Protein AF-A0A165MNG4-F1 (afdb_monomer_lite)

Radius of gyration: 15.71 Å; chains: 1; bounding box: 41×22×40 Å

Organism: NCBI:txid1314783

Foldseek 3Di:
DVLLCVLVVVVVVCVVVVHDCPPPPADQDPDADPQRSHPPPKDWDWDADPVRDIDIDMPDPRPDPPPPPDPPDDPPDPDDDPD

Structure (mmCIF, N/CA/C/O backbone):
data_AF-A0A165MNG4-F1
#
_entry.id   AF-A0A165MNG4-F1
#
loop_
_atom_site.group_PDB
_atom_site.id
_atom_site.type_symbol
_atom_site.label_atom_id
_atom_site.label_alt_id
_atom_site.label_comp_id
_atom_site.label_asym_id
_atom_site.label_entity_id
_atom_site.label_seq_id
_atom_site.pdbx_PDB_ins_code
_atom_site.Cartn_x
_atom_site.Cartn_y
_atom_site.Cartn_z
_atom_site.occupancy
_atom_site.B_iso_or_equiv
_atom_site.auth_seq_id
_atom_site.auth_comp_id
_atom_site.auth_asym_id
_atom_site.auth_atom_id
_atom_site.pdbx_PDB_model_num
ATOM 1 N N . LEU A 1 1 ? 9.217 7.413 4.877 1.00 62.00 1 LEU A N 1
ATOM 2 C CA . LEU A 1 1 ? 8.697 8.143 3.694 1.00 62.00 1 LEU A CA 1
ATOM 3 C C . LEU A 1 1 ? 9.688 8.169 2.525 1.00 62.00 1 LEU A C 1
ATOM 5 O O . LEU A 1 1 ? 9.297 7.781 1.437 1.00 62.00 1 LEU A O 1
ATOM 9 N N . SER A 1 2 ? 10.952 8.572 2.730 1.00 68.19 2 SER A N 1
ATOM 10 C CA . SER A 1 2 ? 11.986 8.620 1.672 1.00 68.19 2 SER A CA 1
ATOM 11 C C . SER A 1 2 ? 12.164 7.296 0.921 1.00 68.19 2 SER A C 1
ATOM 13 O O . SER A 1 2 ? 12.089 7.292 -0.296 1.00 68.19 2 SER A O 1
ATOM 15 N N . LYS A 1 3 ? 12.274 6.171 1.638 1.00 65.12 3 LYS A N 1
ATOM 16 C CA . LYS A 1 3 ? 12.401 4.825 1.044 1.00 65.12 3 LYS A CA 1
ATOM 17 C C . LYS A 1 3 ? 11.200 4.389 0.192 1.00 65.12 3 LYS A C 1
ATOM 19 O O . LYS A 1 3 ? 11.373 3.670 -0.781 1.00 65.12 3 LYS A O 1
ATOM 24 N N . MET A 1 4 ? 9.985 4.805 0.564 1.00 68.50 4 MET A N 1
ATOM 25 C CA . MET A 1 4 ? 8.787 4.518 -0.236 1.00 68.50 4 MET A CA 1
ATOM 26 C C . MET A 1 4 ? 8.780 5.385 -1.495 1.00 68.50 4 MET A C 1
ATOM 28 O O . MET A 1 4 ? 8.581 4.861 -2.582 1.00 68.50 4 MET A O 1
ATOM 32 N N . ARG A 1 5 ? 9.087 6.684 -1.358 1.00 75.62 5 ARG A N 1
ATOM 33 C CA . ARG A 1 5 ? 9.231 7.590 -2.506 1.00 75.62 5 ARG A CA 1
ATOM 34 C C . ARG A 1 5 ? 10.277 7.075 -3.486 1.00 75.62 5 ARG A C 1
ATOM 36 O O . ARG A 1 5 ? 9.991 7.012 -4.663 1.00 75.62 5 ARG A O 1
ATOM 43 N N . GLU A 1 6 ? 11.439 6.657 -2.996 1.00 77.19 6 GLU A N 1
ATOM 44 C CA . GLU A 1 6 ? 12.499 6.068 -3.816 1.00 77.19 6 GLU A CA 1
ATOM 45 C C . GLU A 1 6 ? 12.016 4.826 -4.577 1.00 77.19 6 GLU A C 1
ATOM 47 O O . GLU A 1 6 ? 12.202 4.749 -5.786 1.00 77.19 6 GLU A O 1
ATOM 52 N N . HIS A 1 7 ? 11.344 3.895 -3.894 1.00 71.56 7 HIS A N 1
ATOM 53 C CA . HIS A 1 7 ? 10.794 2.691 -4.519 1.00 71.56 7 HIS A CA 1
ATOM 54 C C . HIS A 1 7 ? 9.749 3.017 -5.600 1.00 71.56 7 HIS A C 1
ATOM 56 O O . HIS A 1 7 ? 9.867 2.544 -6.723 1.00 71.56 7 HIS A O 1
ATOM 62 N N . VAL A 1 8 ? 8.767 3.872 -5.297 1.00 77.00 8 VAL A N 1
ATOM 63 C CA . VAL A 1 8 ? 7.707 4.251 -6.250 1.00 77.00 8 VAL A CA 1
ATOM 64 C C . VAL A 1 8 ? 8.258 5.089 -7.409 1.00 77.00 8 VAL A C 1
ATOM 66 O O . VAL A 1 8 ? 7.854 4.900 -8.552 1.00 77.00 8 VAL A O 1
ATOM 69 N N . SER A 1 9 ? 9.205 5.993 -7.150 1.00 80.31 9 SER A N 1
ATOM 70 C CA . SER A 1 9 ? 9.848 6.805 -8.188 1.00 80.31 9 SER A CA 1
ATOM 71 C C . SER A 1 9 ? 10.587 5.957 -9.214 1.00 80.31 9 SER A C 1
ATOM 73 O O . SER A 1 9 ? 10.580 6.317 -10.385 1.00 80.31 9 SER A O 1
ATOM 75 N N . GLN A 1 10 ? 11.205 4.846 -8.804 1.00 78.75 10 GLN A N 1
ATOM 76 C CA . GLN A 1 10 ? 11.850 3.940 -9.752 1.00 78.75 10 GLN A CA 1
ATOM 77 C C . GLN A 1 10 ? 10.822 3.365 -10.735 1.00 78.75 10 GLN A C 1
ATOM 79 O O . GLN A 1 10 ? 11.075 3.409 -11.933 1.00 78.75 10 GLN A O 1
ATOM 84 N N . HIS A 1 11 ? 9.651 2.929 -10.254 1.00 76.75 11 HIS A N 1
ATOM 85 C CA . HIS A 1 11 ? 8.586 2.370 -11.109 1.00 76.75 11 HIS A CA 1
ATOM 86 C C . HIS A 1 11 ? 8.084 3.399 -12.118 1.00 76.75 11 HIS A C 1
ATOM 88 O O . HIS A 1 11 ? 8.027 3.140 -13.315 1.00 76.75 11 HIS A O 1
ATOM 94 N N . ILE A 1 12 ? 7.816 4.619 -11.645 1.00 81.50 12 ILE A N 1
ATOM 95 C CA . ILE A 1 12 ? 7.379 5.727 -12.505 1.00 81.50 12 ILE A CA 1
ATOM 96 C C . ILE A 1 12 ? 8.422 6.029 -13.586 1.00 81.50 12 ILE A C 1
ATOM 98 O O . ILE A 1 12 ? 8.067 6.204 -14.748 1.00 81.50 12 ILE A O 1
ATOM 102 N N . LEU A 1 13 ? 9.704 6.105 -13.216 1.00 83.75 13 LEU A N 1
ATOM 103 C CA . LEU A 1 13 ? 10.772 6.398 -14.170 1.00 83.75 13 LEU A CA 1
ATOM 104 C C . LEU A 1 13 ? 10.907 5.288 -15.218 1.00 83.75 13 LEU A C 1
ATOM 106 O O . LEU A 1 13 ? 11.023 5.595 -16.398 1.00 83.75 13 LEU A O 1
ATOM 110 N N . PHE A 1 14 ? 10.846 4.020 -14.819 1.00 78.62 14 PHE A N 1
ATOM 111 C CA . PHE A 1 14 ? 10.942 2.895 -15.752 1.00 78.62 14 PHE A CA 1
ATOM 112 C C . PHE A 1 14 ? 9.773 2.876 -16.741 1.00 78.62 14 PHE A C 1
ATOM 114 O O . PHE A 1 14 ? 10.006 2.794 -17.947 1.00 78.62 14 PHE A O 1
ATOM 121 N N . ALA A 1 15 ? 8.545 3.072 -16.252 1.00 78.88 15 ALA A N 1
ATOM 122 C CA . ALA A 1 15 ? 7.353 3.158 -17.092 1.00 78.88 15 ALA A CA 1
ATOM 123 C C . ALA A 1 15 ? 7.415 4.326 -18.094 1.00 78.88 15 ALA A C 1
ATOM 125 O O . ALA A 1 15 ? 7.035 4.171 -19.252 1.00 78.88 15 ALA A O 1
ATOM 126 N N . LEU A 1 16 ? 7.928 5.494 -17.683 1.00 82.44 16 LEU A N 1
ATOM 127 C CA . LEU A 1 16 ? 8.095 6.653 -18.574 1.00 82.44 16 LEU A CA 1
ATOM 128 C C . LEU A 1 16 ? 9.142 6.433 -19.673 1.00 82.44 16 LEU A C 1
ATOM 130 O O . LEU A 1 16 ? 9.092 7.101 -20.705 1.00 82.44 16 LEU A O 1
ATOM 134 N N . HIS A 1 17 ? 10.095 5.535 -19.441 1.00 84.38 17 HIS A N 1
ATOM 135 C CA . HIS A 1 17 ? 11.184 5.237 -20.365 1.00 84.38 17 HIS A CA 1
ATOM 136 C C . HIS A 1 17 ? 10.976 3.938 -21.158 1.00 84.38 17 HIS A C 1
ATOM 138 O O . HIS A 1 17 ? 11.893 3.538 -21.873 1.00 84.38 17 HIS A O 1
ATOM 144 N N . ASP A 1 18 ? 9.800 3.304 -21.054 1.00 77.94 18 ASP A N 1
ATOM 145 C CA . ASP A 1 18 ? 9.475 2.012 -21.685 1.00 77.94 18 ASP A CA 1
ATOM 146 C C . ASP A 1 18 ? 10.538 0.932 -21.393 1.00 77.94 18 ASP A C 1
ATOM 148 O O . ASP A 1 18 ? 10.896 0.098 -22.226 1.00 77.94 18 ASP A O 1
ATOM 152 N N . MET A 1 19 ? 11.115 0.994 -20.190 1.00 77.00 19 MET A N 1
ATOM 153 C CA . MET A 1 19 ? 12.130 0.054 -19.726 1.00 77.00 19 MET A CA 1
ATOM 154 C C . MET A 1 19 ? 11.454 -1.102 -18.998 1.00 77.00 19 MET A C 1
ATOM 156 O O . MET A 1 19 ? 10.574 -0.877 -18.169 1.00 77.00 19 MET A O 1
ATOM 160 N N . SER A 1 20 ? 11.893 -2.340 -19.259 1.00 68.69 20 SER A N 1
ATOM 161 C CA . SER A 1 20 ? 11.333 -3.488 -18.546 1.00 68.69 20 SER A CA 1
ATOM 162 C C . SER A 1 20 ? 11.650 -3.401 -17.051 1.00 68.69 20 SER A C 1
ATOM 164 O O . SER A 1 20 ? 12.782 -3.110 -16.639 1.00 68.69 20 SER A O 1
ATOM 166 N N . GLU A 1 21 ? 10.637 -3.689 -16.233 1.00 65.88 21 GLU A N 1
ATOM 167 C CA . GLU A 1 21 ? 10.770 -3.744 -14.775 1.00 65.88 21 GLU A CA 1
ATOM 168 C C . GLU A 1 21 ? 11.670 -4.906 -14.309 1.00 65.88 21 GLU A C 1
ATOM 170 O O . GLU A 1 21 ? 12.052 -4.968 -13.147 1.00 65.88 21 GLU A O 1
ATOM 175 N N . GLU A 1 22 ? 12.103 -5.779 -15.224 1.00 64.38 22 GLU A N 1
ATOM 176 C CA . GLU A 1 22 ? 13.015 -6.908 -14.981 1.00 64.38 22 GLU A CA 1
ATOM 177 C C . GLU A 1 22 ? 14.388 -6.459 -14.439 1.00 64.38 22 GLU A C 1
ATOM 179 O O . GLU A 1 22 ? 15.080 -7.203 -13.750 1.00 64.38 22 GLU A O 1
ATOM 184 N N . ASN A 1 23 ? 14.781 -5.205 -14.704 1.00 58.66 23 ASN A N 1
ATOM 185 C CA . ASN A 1 23 ? 16.000 -4.607 -14.146 1.00 58.66 23 ASN A CA 1
ATOM 186 C C . ASN A 1 23 ? 15.772 -3.893 -12.801 1.00 58.66 23 ASN A C 1
ATOM 188 O O . ASN A 1 23 ? 16.706 -3.314 -12.231 1.00 58.66 23 ASN A O 1
ATOM 192 N N . MET A 1 24 ? 14.544 -3.890 -12.282 1.00 66.31 24 MET A N 1
ATOM 193 C CA . MET A 1 24 ? 14.235 -3.278 -10.999 1.00 66.31 24 MET A CA 1
ATOM 194 C C . MET A 1 24 ? 14.610 -4.226 -9.870 1.00 66.31 24 MET A C 1
ATOM 196 O O . MET A 1 24 ? 14.212 -5.380 -9.818 1.00 66.31 24 MET A O 1
ATOM 200 N N . LYS A 1 25 ? 15.331 -3.707 -8.874 1.00 63.47 25 LYS A N 1
ATOM 201 C CA . LYS A 1 25 ? 15.690 -4.474 -7.667 1.00 63.47 25 LYS A CA 1
ATOM 202 C C . LYS A 1 25 ? 14.481 -4.859 -6.804 1.00 63.47 25 LYS A C 1
ATOM 204 O O . LYS A 1 25 ? 14.650 -5.447 -5.737 1.00 63.47 25 LYS A O 1
ATOM 209 N N . SER A 1 26 ? 13.283 -4.405 -7.151 1.00 63.84 26 SER A N 1
ATOM 210 C CA . SER A 1 26 ? 12.076 -4.582 -6.353 1.00 63.84 26 SER A CA 1
ATOM 211 C C . SER A 1 26 ? 10.874 -4.578 -7.283 1.00 63.84 26 SER A C 1
ATOM 213 O O . SER A 1 26 ? 10.335 -3.513 -7.573 1.00 63.84 26 SER A O 1
ATOM 215 N N . GLU A 1 27 ? 10.497 -5.762 -7.747 1.00 63.94 27 GLU A N 1
ATOM 216 C CA . GLU A 1 27 ? 9.297 -5.991 -8.552 1.00 63.94 27 GLU A CA 1
ATOM 217 C C . GLU A 1 27 ? 8.039 -5.553 -7.783 1.00 63.94 27 GLU A C 1
ATOM 219 O O . GLU A 1 27 ? 7.962 -5.696 -6.552 1.00 63.94 27 GLU A O 1
ATOM 224 N N . VAL A 1 28 ? 7.061 -4.989 -8.499 1.00 64.88 28 VAL A N 1
ATOM 225 C CA . VAL A 1 28 ? 5.702 -4.859 -7.966 1.00 64.88 28 VAL A CA 1
ATOM 226 C C . VAL A 1 28 ? 5.058 -6.228 -8.069 1.00 64.88 28 VAL A C 1
ATOM 228 O O . VAL A 1 28 ? 4.951 -6.797 -9.150 1.00 64.88 28 VAL A O 1
ATOM 231 N N . GLY A 1 29 ? 4.635 -6.751 -6.930 1.00 67.31 29 GLY A N 1
ATOM 232 C CA . GLY A 1 29 ? 3.969 -8.035 -6.894 1.00 67.31 29 GLY A CA 1
ATOM 233 C C . GLY A 1 29 ? 2.630 -8.109 -7.609 1.00 67.31 29 GLY A C 1
ATOM 234 O O . GLY A 1 29 ? 2.043 -7.086 -7.956 1.00 67.31 29 GLY A O 1
ATOM 235 N N . LEU A 1 30 ? 2.082 -9.320 -7.720 1.00 73.00 30 LEU A N 1
ATOM 236 C CA . LEU A 1 30 ? 0.683 -9.552 -8.109 1.00 73.00 30 LEU A CA 1
ATOM 237 C C . LEU A 1 30 ? -0.297 -8.956 -7.086 1.00 73.00 30 LEU A C 1
ATOM 239 O O . LEU A 1 30 ? -1.352 -8.436 -7.454 1.00 73.00 30 LEU A O 1
ATOM 243 N N . PHE A 1 31 ? 0.059 -9.006 -5.802 1.00 74.94 31 PHE A N 1
ATOM 244 C CA . PHE A 1 31 ? -0.717 -8.478 -4.681 1.00 74.94 31 PHE A CA 1
ATOM 245 C C . PHE A 1 31 ? 0.161 -7.588 -3.790 1.00 74.94 31 PHE A C 1
ATOM 247 O O . PHE A 1 31 ? 0.428 -7.909 -2.626 1.00 74.94 31 PHE A O 1
ATOM 254 N N . PRO A 1 32 ? 0.628 -6.440 -4.309 1.00 81.00 32 PRO A N 1
ATOM 255 C CA . PRO A 1 32 ? 1.558 -5.595 -3.590 1.00 81.00 32 PRO A CA 1
ATOM 256 C C . PRO A 1 32 ? 0.853 -4.912 -2.417 1.00 81.00 32 PRO A C 1
ATOM 258 O O . PRO A 1 32 ? -0.331 -4.565 -2.462 1.00 81.00 32 PRO A O 1
ATOM 261 N N . CYS A 1 33 ? 1.604 -4.644 -1.353 1.00 81.88 33 CYS A N 1
ATOM 262 C CA . CYS A 1 33 ? 1.110 -3.836 -0.251 1.00 81.88 33 CYS A CA 1
ATOM 263 C C . CYS A 1 33 ? 0.694 -2.444 -0.749 1.00 81.88 33 CYS A C 1
ATOM 265 O O . CYS A 1 33 ? 1.544 -1.660 -1.174 1.00 81.88 33 CYS A O 1
ATOM 267 N N . GLY A 1 34 ? -0.584 -2.084 -0.591 1.00 76.75 34 GLY A N 1
ATOM 268 C CA . GLY A 1 34 ? -1.124 -0.784 -1.019 1.00 76.75 34 GLY A CA 1
ATOM 269 C C . GLY A 1 34 ? -0.494 0.452 -0.354 1.00 76.75 34 GLY A C 1
ATOM 270 O O . GLY A 1 34 ? -0.788 1.575 -0.749 1.00 76.75 34 GLY A O 1
ATOM 271 N N . PHE A 1 35 ? 0.380 0.273 0.644 1.00 79.12 35 PHE A N 1
ATOM 272 C CA . PHE A 1 35 ? 1.113 1.364 1.298 1.00 79.12 35 PHE A CA 1
ATOM 273 C C . PHE A 1 35 ? 2.565 1.506 0.836 1.00 79.12 35 PHE A C 1
ATOM 275 O O . PHE A 1 35 ? 3.087 2.619 0.795 1.00 79.12 35 PHE A O 1
ATOM 282 N N . CYS A 1 36 ? 3.256 0.395 0.569 1.00 76.69 36 CYS A N 1
ATOM 283 C CA . CYS A 1 36 ? 4.698 0.405 0.305 1.00 76.69 36 CYS A CA 1
ATOM 284 C C . CYS A 1 36 ? 5.112 -0.253 -1.011 1.00 76.69 36 CYS A C 1
ATOM 286 O O . CYS A 1 36 ? 6.303 -0.230 -1.311 1.00 76.69 36 CYS A O 1
ATOM 288 N N . GLY A 1 37 ? 4.168 -0.829 -1.761 1.00 75.06 37 GLY A N 1
ATOM 289 C CA . GLY A 1 37 ? 4.385 -1.448 -3.072 1.00 75.06 37 GLY A CA 1
ATOM 290 C C . GLY A 1 37 ? 5.040 -2.830 -3.042 1.00 75.06 37 GLY A C 1
ATOM 291 O O . GLY A 1 37 ? 5.125 -3.479 -4.075 1.00 75.06 37 GLY A O 1
ATOM 292 N N . ARG A 1 38 ? 5.481 -3.309 -1.873 1.00 77.75 38 ARG A N 1
ATOM 293 C CA . ARG A 1 38 ? 6.196 -4.587 -1.743 1.00 77.75 38 ARG A CA 1
ATOM 294 C C . ARG A 1 38 ? 5.234 -5.762 -1.605 1.00 77.75 38 ARG A C 1
ATOM 296 O O . ARG A 1 38 ? 4.289 -5.681 -0.818 1.00 77.75 38 ARG A O 1
ATOM 303 N N . GLU A 1 39 ? 5.516 -6.853 -2.307 1.00 80.62 39 GLU A N 1
ATOM 304 C CA . GLU A 1 39 ? 4.811 -8.131 -2.151 1.00 80.62 39 GLU A CA 1
ATOM 305 C C . GLU A 1 39 ? 5.250 -8.871 -0.880 1.00 80.62 39 GLU A C 1
ATOM 307 O O . GLU A 1 39 ? 6.336 -8.603 -0.361 1.00 80.62 39 GLU A O 1
ATOM 312 N N . ASP A 1 40 ? 4.378 -9.730 -0.340 1.00 79.81 40 ASP A N 1
ATOM 313 C CA . ASP A 1 40 ? 4.615 -10.709 0.742 1.00 79.81 40 A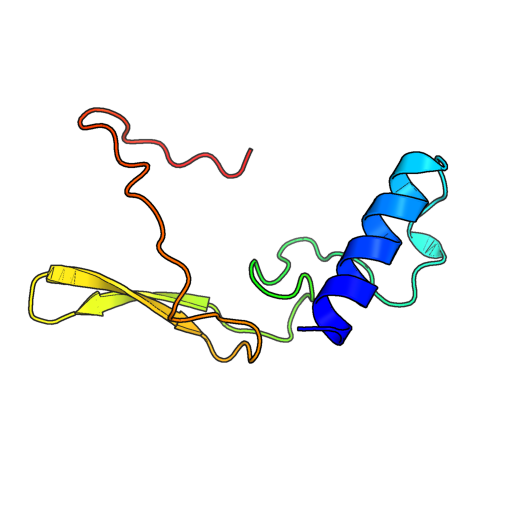SP A CA 1
ATOM 314 C C . ASP A 1 40 ? 5.291 -10.215 2.038 1.00 79.81 40 ASP A C 1
ATOM 316 O O . ASP A 1 40 ? 5.667 -10.994 2.912 1.00 79.81 40 ASP A O 1
ATOM 320 N N . THR A 1 41 ? 5.420 -8.903 2.219 1.00 81.88 41 THR A N 1
ATOM 321 C CA . THR A 1 41 ? 6.109 -8.297 3.374 1.00 81.88 41 THR A CA 1
ATOM 322 C C . THR A 1 41 ? 5.156 -7.644 4.365 1.00 81.88 41 THR A C 1
ATOM 324 O O . THR A 1 41 ? 5.545 -7.359 5.499 1.00 81.88 41 THR A O 1
ATOM 327 N N . CYS A 1 42 ? 3.917 -7.380 3.949 1.00 86.25 42 CYS A N 1
ATOM 328 C CA . CYS A 1 42 ? 2.944 -6.645 4.743 1.00 86.25 42 CYS A CA 1
ATOM 329 C C . CYS A 1 42 ? 1.601 -7.371 4.786 1.00 86.25 42 CYS A C 1
ATOM 331 O O . CYS A 1 42 ? 1.120 -7.866 3.773 1.00 86.25 42 CYS A O 1
ATOM 333 N N . THR A 1 43 ? 0.945 -7.347 5.941 1.00 87.88 43 THR A N 1
ATOM 334 C CA . THR A 1 43 ? -0.452 -7.752 6.099 1.00 87.88 43 THR A CA 1
ATOM 335 C C . THR A 1 43 ? -1.329 -6.511 6.174 1.00 87.88 43 THR A C 1
ATOM 337 O O . THR A 1 43 ? -0.967 -5.518 6.809 1.00 87.88 43 THR A O 1
ATOM 340 N N . THR A 1 44 ? -2.480 -6.545 5.504 1.00 84.44 44 THR A N 1
ATOM 341 C CA . THR A 1 44 ? -3.471 -5.462 5.535 1.00 84.44 44 THR A CA 1
ATOM 342 C C . THR A 1 44 ? -4.862 -6.064 5.676 1.00 84.44 44 THR A C 1
ATOM 344 O O . THR A 1 44 ? -5.278 -6.869 4.850 1.00 84.44 44 THR A O 1
ATOM 347 N N . HIS A 1 45 ? -5.590 -5.665 6.715 1.00 84.75 45 HIS A N 1
ATOM 348 C CA . HIS A 1 45 ? -6.952 -6.106 6.994 1.00 84.75 45 HIS A CA 1
ATOM 349 C C . HIS A 1 45 ? -7.862 -4.896 7.181 1.00 84.75 45 HIS A C 1
ATOM 351 O O . HIS A 1 45 ? -7.534 -3.978 7.930 1.00 84.75 45 HIS A O 1
ATOM 357 N N . LEU A 1 46 ? -9.032 -4.909 6.544 1.00 83.38 46 LEU A N 1
ATOM 358 C CA . LEU A 1 46 ? -10.094 -3.952 6.836 1.00 83.38 46 LEU A CA 1
ATOM 359 C C . LEU A 1 46 ? -10.967 -4.519 7.959 1.00 83.38 46 LEU A C 1
ATOM 361 O O . LEU A 1 46 ? -11.625 -5.543 7.786 1.00 83.38 46 LEU A O 1
ATOM 365 N N . LEU A 1 47 ? -10.952 -3.867 9.116 1.00 86.69 47 LEU A N 1
ATOM 366 C CA . LEU A 1 47 ? -11.668 -4.285 10.318 1.00 86.69 47 LEU A CA 1
ATOM 367 C C . LEU A 1 47 ? -12.699 -3.227 10.723 1.00 86.69 47 LEU A C 1
ATOM 369 O O . LEU A 1 47 ? -12.647 -2.077 10.290 1.00 86.69 47 LEU A O 1
ATOM 373 N N . THR A 1 48 ? -13.640 -3.604 11.588 1.00 86.06 48 THR A N 1
ATOM 374 C CA . THR A 1 48 ? -14.682 -2.700 12.096 1.00 86.06 48 THR A CA 1
ATOM 375 C C . THR A 1 48 ? -14.497 -2.488 13.594 1.00 86.06 48 THR A C 1
ATOM 377 O O . THR A 1 48 ? -14.405 -3.445 14.362 1.00 86.06 48 THR A O 1
ATOM 380 N N . LYS A 1 49 ? -14.419 -1.227 14.033 1.00 84.44 49 LYS A N 1
ATOM 381 C CA . LYS A 1 49 ? -14.380 -0.877 15.461 1.00 84.44 49 LYS A CA 1
ATOM 382 C C . LYS A 1 49 ? -15.730 -1.182 16.117 1.00 84.44 49 LYS A C 1
ATOM 384 O O . LYS A 1 49 ? -16.760 -1.219 15.454 1.00 84.44 49 LYS A O 1
ATOM 389 N N . LYS A 1 50 ? -15.757 -1.277 17.452 1.00 89.31 50 LYS A N 1
ATOM 390 C CA . LYS A 1 50 ? -17.001 -1.489 18.228 1.00 89.31 50 LYS A CA 1
ATOM 391 C C . LYS A 1 50 ? -18.104 -0.458 17.938 1.00 89.31 50 LYS A C 1
ATOM 393 O O . LYS A 1 50 ? -19.275 -0.765 18.086 1.00 89.31 50 LYS A O 1
ATOM 398 N N . ASN A 1 51 ? -17.734 0.754 17.522 1.00 88.00 51 ASN A N 1
ATOM 399 C CA . ASN A 1 51 ? -18.664 1.823 17.147 1.00 88.00 51 ASN A CA 1
ATOM 400 C C . ASN A 1 51 ? -19.091 1.785 15.664 1.00 88.00 51 ASN A C 1
ATOM 402 O O . ASN A 1 51 ? -19.575 2.790 15.151 1.00 88.00 51 ASN A O 1
ATOM 406 N N . GLY A 1 52 ? -18.843 0.679 14.957 1.00 83.94 52 GLY A N 1
ATOM 407 C CA . GLY A 1 52 ? -19.202 0.495 13.549 1.00 83.94 52 GLY A CA 1
ATOM 408 C C . GLY A 1 52 ? -18.285 1.203 12.549 1.00 83.94 52 GLY A C 1
ATOM 409 O O . GLY A 1 52 ? -18.464 1.037 11.347 1.00 83.94 52 GLY A O 1
ATOM 410 N N . LYS A 1 53 ? -17.289 1.981 12.999 1.00 80.88 53 LYS A N 1
ATOM 411 C CA . LYS A 1 53 ? -16.378 2.680 12.083 1.00 80.88 53 LYS A CA 1
ATOM 412 C C . LYS A 1 53 ? -15.333 1.713 11.510 1.00 80.88 53 LYS A C 1
ATOM 414 O O . LYS A 1 53 ? -14.657 1.046 12.304 1.00 80.88 53 LYS A O 1
ATOM 419 N N . PRO A 1 54 ? -15.145 1.659 10.179 1.00 82.00 54 PRO A N 1
ATOM 420 C CA . PRO A 1 54 ? -14.088 0.857 9.581 1.00 82.00 54 PRO A CA 1
ATOM 421 C C . PRO A 1 54 ? -12.707 1.427 9.932 1.00 82.00 54 PRO A C 1
ATOM 423 O O . PRO A 1 54 ? -12.546 2.632 10.145 1.00 82.00 54 PRO A O 1
ATOM 426 N N . TYR A 1 55 ? -11.703 0.560 10.005 1.00 82.25 55 TYR A N 1
ATOM 427 C CA . TYR A 1 55 ? -10.296 0.931 10.122 1.00 82.25 55 TYR A CA 1
ATOM 428 C C . TYR A 1 55 ? -9.404 -0.118 9.463 1.00 82.25 55 TYR A C 1
ATOM 430 O O . TYR A 1 55 ? -9.765 -1.290 9.376 1.00 82.25 55 TYR A O 1
ATOM 438 N N . ILE A 1 56 ? -8.226 0.306 9.014 1.00 84.62 56 ILE A N 1
ATOM 439 C CA . ILE A 1 56 ? -7.239 -0.588 8.415 1.00 84.62 56 ILE A CA 1
ATOM 440 C C . ILE A 1 56 ? -6.259 -1.028 9.505 1.00 84.62 56 ILE A C 1
ATOM 442 O O . ILE A 1 56 ? -5.629 -0.193 10.153 1.00 84.62 56 ILE A O 1
ATOM 446 N N . ALA A 1 57 ? -6.140 -2.335 9.717 1.00 86.75 57 ALA A N 1
ATOM 447 C CA . ALA A 1 57 ? -5.102 -2.947 10.533 1.00 86.75 57 ALA A CA 1
ATOM 448 C C . ALA A 1 57 ? -3.993 -3.463 9.616 1.00 86.75 57 ALA A C 1
ATOM 450 O O . ALA A 1 57 ? -4.235 -4.296 8.744 1.00 86.75 57 ALA A O 1
ATOM 451 N N . THR A 1 58 ? -2.777 -2.963 9.796 1.00 87.88 58 THR A N 1
ATOM 452 C CA . THR A 1 58 ? -1.632 -3.353 8.974 1.00 87.88 58 THR A CA 1
ATOM 453 C C . THR A 1 58 ? -0.343 -3.284 9.776 1.00 87.88 58 THR A C 1
ATOM 455 O O . THR A 1 58 ? -0.215 -2.466 10.686 1.00 87.88 58 THR A O 1
ATOM 458 N N . ASN A 1 59 ? 0.614 -4.146 9.438 1.00 89.56 59 ASN A N 1
ATOM 459 C CA . ASN A 1 59 ? 1.978 -4.095 9.964 1.00 89.56 59 ASN A CA 1
ATOM 460 C C . ASN A 1 59 ? 2.916 -3.227 9.098 1.00 89.56 59 ASN A C 1
ATOM 462 O O . ASN A 1 59 ? 4.106 -3.130 9.396 1.00 89.56 59 ASN A O 1
ATOM 466 N N . CYS A 1 60 ? 2.411 -2.613 8.022 1.00 85.69 60 CYS A N 1
ATOM 467 C CA . CYS A 1 60 ? 3.237 -1.822 7.125 1.00 85.69 60 CYS A CA 1
ATOM 468 C C . CYS A 1 60 ? 3.696 -0.525 7.819 1.00 85.69 60 CYS A C 1
ATOM 470 O O . CYS A 1 60 ? 2.856 0.308 8.164 1.00 85.69 60 CYS A O 1
ATOM 472 N N . PRO A 1 61 ? 5.012 -0.264 7.949 1.00 81.12 61 PRO A N 1
ATOM 473 C CA . PRO A 1 61 ? 5.524 0.946 8.604 1.00 81.12 61 PRO A CA 1
ATOM 474 C C . PRO A 1 61 ? 5.262 2.227 7.797 1.00 81.12 61 PRO A C 1
ATOM 476 O O . PRO A 1 61 ? 5.533 3.331 8.265 1.00 81.12 61 PRO A O 1
ATOM 479 N N . TYR A 1 62 ? 4.775 2.084 6.562 1.00 76.88 62 TYR A N 1
ATOM 480 C CA . TYR A 1 62 ? 4.372 3.190 5.699 1.00 76.88 62 TYR A CA 1
ATOM 481 C C . TYR A 1 62 ? 2.864 3.462 5.754 1.00 76.88 62 TYR A C 1
ATOM 483 O O . TYR A 1 62 ? 2.397 4.373 5.073 1.00 76.88 62 TYR A O 1
ATOM 491 N N . HIS A 1 63 ? 2.109 2.722 6.575 1.00 81.38 63 HIS A N 1
ATOM 492 C CA . HIS A 1 63 ? 0.734 3.075 6.898 1.00 81.38 63 HIS A CA 1
ATOM 493 C C . HIS A 1 63 ? 0.714 4.417 7.625 1.00 81.38 63 HIS A C 1
ATOM 495 O O . HIS A 1 63 ? 1.226 4.562 8.735 1.00 81.38 63 HIS A O 1
ATOM 501 N N . TYR A 1 64 ? 0.139 5.420 6.972 1.00 71.12 64 TYR A N 1
ATOM 502 C CA . TYR A 1 64 ? 0.023 6.749 7.542 1.00 71.12 64 TYR A CA 1
ATOM 503 C C . TYR A 1 64 ? -1.367 6.915 8.160 1.00 71.12 64 TYR A C 1
ATOM 505 O O . TYR A 1 64 ? -2.339 7.149 7.448 1.00 71.12 64 TYR A O 1
ATOM 513 N N . GLU A 1 65 ? -1.466 6.828 9.491 1.00 62.59 65 GLU A N 1
ATOM 514 C CA . GLU A 1 65 ? -2.733 7.027 10.222 1.00 62.59 65 GLU A CA 1
ATOM 515 C C . GLU A 1 65 ? -3.329 8.430 10.014 1.00 62.59 65 GLU A C 1
ATOM 517 O O . GLU A 1 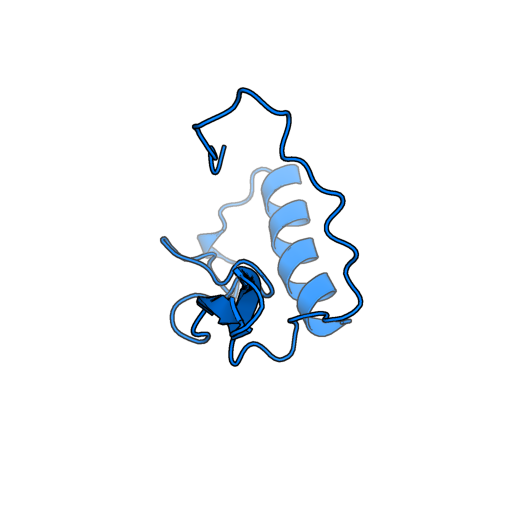65 ? -4.538 8.625 10.115 1.00 62.59 65 GLU A O 1
ATOM 522 N N . GLY A 1 66 ? -2.480 9.412 9.693 1.00 55.69 66 GLY A N 1
ATOM 523 C CA . GLY A 1 66 ? -2.883 10.782 9.381 1.00 55.69 66 GLY A CA 1
ATOM 524 C C . GLY A 1 66 ? -3.401 10.975 7.954 1.00 55.69 66 GLY A C 1
ATOM 525 O O . GLY A 1 66 ? -3.749 12.101 7.591 1.00 55.69 66 GLY A O 1
ATOM 526 N N . MET A 1 67 ? -3.438 9.923 7.126 1.00 55.22 67 MET A N 1
ATOM 527 C CA . MET A 1 67 ? -3.991 10.020 5.780 1.00 55.22 67 MET A CA 1
ATOM 528 C C . MET A 1 67 ? -5.503 10.172 5.928 1.00 55.22 67 MET A C 1
ATOM 530 O O . MET A 1 67 ? -6.220 9.236 6.279 1.00 55.22 67 MET A O 1
ATOM 534 N N . ARG A 1 68 ? -5.998 11.393 5.717 1.00 52.28 68 ARG A N 1
ATOM 535 C CA . ARG A 1 68 ? -7.434 11.644 5.636 1.00 52.28 68 ARG A CA 1
ATOM 536 C C . ARG A 1 68 ? -7.927 11.020 4.340 1.00 52.28 68 ARG A C 1
ATOM 538 O O . ARG A 1 68 ? -7.912 11.674 3.302 1.00 52.28 68 ARG A O 1
ATOM 545 N N . TY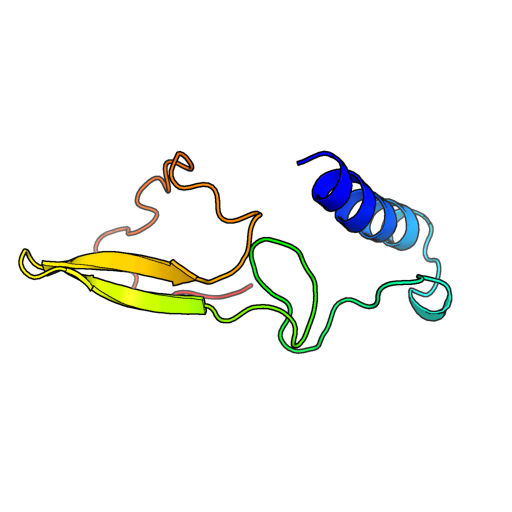R A 1 69 ? -8.357 9.765 4.407 1.00 55.22 69 TYR A N 1
ATOM 546 C CA . TYR A 1 69 ? -9.198 9.191 3.369 1.00 55.22 69 TYR A CA 1
ATOM 547 C C . TYR A 1 69 ? -10.474 10.029 3.353 1.00 55.22 69 TYR A C 1
ATOM 549 O O . TYR A 1 69 ? -11.327 9.912 4.234 1.00 55.22 69 TYR A O 1
ATOM 557 N N . VAL A 1 70 ? -10.556 10.971 2.414 1.00 51.69 70 VAL A N 1
ATOM 558 C CA . VAL A 1 70 ? -11.829 11.610 2.103 1.00 51.69 70 VAL A CA 1
ATOM 559 C C . VAL A 1 70 ? -12.785 10.483 1.742 1.00 51.69 70 VAL A C 1
ATOM 561 O O . VAL A 1 70 ? -12.414 9.580 0.995 1.00 51.69 70 VAL A O 1
ATOM 564 N N . ASN A 1 71 ? -13.975 10.482 2.343 1.00 48.66 71 ASN A N 1
ATOM 565 C CA . ASN A 1 71 ? -14.986 9.482 2.037 1.00 48.66 71 ASN A CA 1
ATOM 566 C C . ASN A 1 71 ? -15.286 9.564 0.535 1.00 48.66 71 ASN A C 1
ATOM 568 O O . ASN A 1 71 ? -16.036 10.431 0.101 1.00 48.66 71 ASN A O 1
ATOM 572 N N . SER A 1 72 ? -14.706 8.667 -0.259 1.00 51.62 72 SER A N 1
ATOM 573 C CA . SER A 1 72 ? -15.070 8.471 -1.664 1.00 51.62 72 SER A CA 1
ATOM 574 C C . SER A 1 72 ? -16.435 7.793 -1.795 1.00 51.62 72 SER A C 1
ATOM 576 O O . SER A 1 72 ? -16.979 7.704 -2.892 1.00 51.62 72 SER A O 1
ATOM 578 N N . MET A 1 73 ? -17.014 7.363 -0.667 1.00 48.00 73 MET A N 1
ATOM 579 C CA . MET A 1 73 ? -18.316 6.724 -0.574 1.00 48.00 73 MET A CA 1
ATOM 580 C C . MET A 1 73 ? -19.425 7.702 -0.974 1.00 48.00 73 MET A C 1
ATOM 582 O O . MET A 1 73 ? -19.978 8.433 -0.153 1.00 48.00 73 MET A O 1
ATOM 586 N N . HIS A 1 74 ? -19.745 7.703 -2.264 1.00 54.56 74 HIS A N 1
ATOM 587 C CA . HIS A 1 74 ? -20.976 8.282 -2.767 1.00 54.56 74 HIS A CA 1
ATOM 588 C C . HIS A 1 74 ? -22.114 7.333 -2.373 1.00 54.56 74 HIS A C 1
ATOM 590 O O . HIS A 1 74 ? -22.028 6.135 -2.672 1.00 54.56 74 HIS A O 1
ATOM 596 N N . PRO A 1 75 ? -23.166 7.811 -1.684 1.00 48.97 75 PRO A N 1
ATOM 597 C CA . PRO A 1 75 ? -24.321 6.979 -1.375 1.00 48.97 75 PRO A CA 1
ATOM 598 C C . PRO A 1 75 ? -24.935 6.485 -2.695 1.00 48.97 75 PRO A C 1
ATOM 600 O O . PRO A 1 75 ? -25.519 7.264 -3.440 1.00 48.97 75 PRO A O 1
ATOM 603 N N . GLY A 1 76 ? -24.730 5.200 -3.013 1.00 57.03 76 GLY A N 1
ATOM 604 C CA . GLY A 1 76 ? -25.183 4.565 -4.259 1.00 57.03 76 GLY A CA 1
ATOM 605 C C . GLY A 1 76 ? -24.130 3.730 -5.002 1.00 57.03 76 GLY A C 1
ATOM 606 O O . GLY A 1 76 ? -24.505 2.902 -5.828 1.00 57.03 76 GLY A O 1
ATOM 607 N N . GLN A 1 77 ? -22.833 3.875 -4.706 1.00 54.09 77 GLN A N 1
ATOM 608 C CA . GLN A 1 77 ? -21.787 3.031 -5.302 1.00 54.09 77 GLN A CA 1
ATOM 609 C C . GLN A 1 77 ? -21.469 1.824 -4.409 1.00 54.09 77 GLN A C 1
ATOM 611 O O . GLN A 1 77 ? -20.817 1.942 -3.377 1.00 54.09 77 GLN A O 1
ATOM 616 N N . THR A 1 78 ? -21.916 0.639 -4.827 1.00 55.12 78 THR A N 1
ATOM 617 C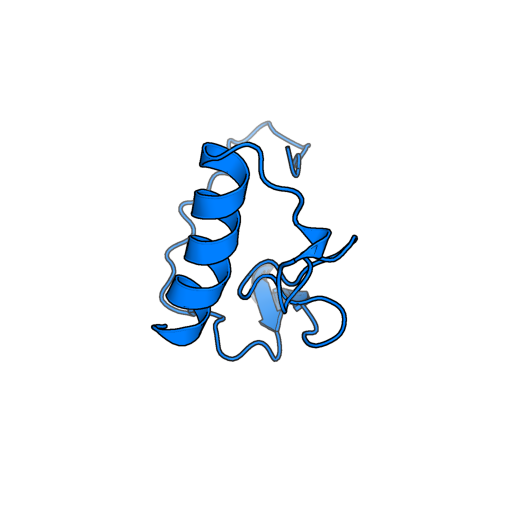 CA . THR A 1 78 ? -21.642 -0.658 -4.174 1.00 55.12 78 THR A CA 1
ATOM 618 C C . THR A 1 78 ? -20.385 -1.353 -4.697 1.00 55.12 78 THR A C 1
ATOM 620 O O . THR A 1 78 ? -20.057 -2.451 -4.251 1.00 55.12 78 THR A O 1
ATOM 623 N N . LYS A 1 79 ? -19.674 -0.740 -5.650 1.00 50.78 79 LYS A N 1
ATOM 624 C CA . LYS A 1 79 ? -18.517 -1.346 -6.307 1.00 50.78 79 LYS A CA 1
ATOM 625 C C . LYS A 1 79 ? -17.276 -0.493 -6.069 1.00 50.78 79 LYS A C 1
ATOM 627 O O . LYS A 1 79 ? -17.084 0.528 -6.722 1.00 50.78 79 LYS A O 1
ATOM 632 N N . CYS A 1 80 ? -16.435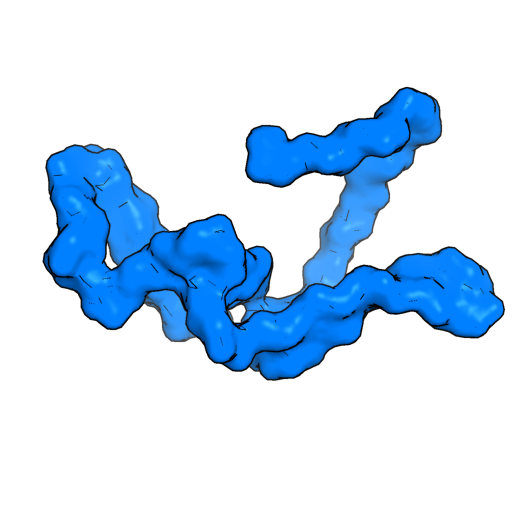 -0.934 -5.141 1.00 45.38 80 CYS A N 1
ATOM 633 C CA . CYS A 1 80 ? -15.056 -0.474 -5.063 1.00 45.38 80 CYS A CA 1
ATOM 634 C C . CYS A 1 80 ? -14.273 -1.209 -6.158 1.00 45.38 80 CYS A C 1
ATOM 636 O O . CYS A 1 80 ? -14.106 -2.425 -6.090 1.00 45.38 80 CYS A O 1
ATOM 638 N N . SER A 1 81 ? -13.873 -0.483 -7.200 1.00 39.84 81 SER A N 1
ATOM 639 C CA . SER A 1 81 ? -12.966 -0.971 -8.239 1.00 39.84 81 SER A CA 1
ATOM 640 C C . SER A 1 81 ? -11.535 -0.636 -7.831 1.00 39.84 81 SER A C 1
ATOM 642 O O . SER A 1 81 ? -11.289 0.481 -7.388 1.00 39.84 81 SER A O 1
ATOM 644 N N . ASN A 1 82 ? -10.608 -1.583 -7.979 1.00 35.72 82 ASN A N 1
ATOM 645 C CA . ASN A 1 82 ? -9.169 -1.336 -7.830 1.00 35.72 82 ASN A CA 1
ATOM 646 C C . ASN A 1 82 ? -8.526 -0.979 -9.189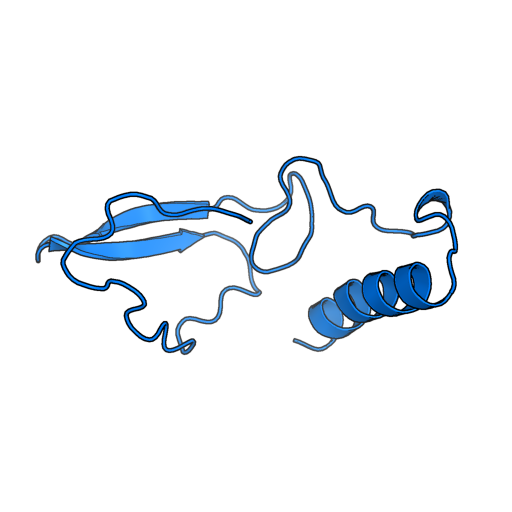 1.00 35.72 82 ASN A C 1
ATOM 648 O O . ASN A 1 82 ? -7.398 -1.376 -9.462 1.00 35.72 82 ASN A O 1
ATOM 652 N N . ILE A 1 83 ? -9.298 -0.311 -10.055 1.00 33.25 83 ILE A N 1
ATOM 653 C CA . ILE A 1 83 ? -8.921 0.160 -11.395 1.00 33.25 83 ILE A CA 1
ATOM 654 C C . ILE A 1 83 ? -9.075 1.671 -11.443 1.00 33.25 83 ILE A C 1
ATOM 656 O O . ILE A 1 83 ? -10.097 2.141 -10.882 1.00 33.25 83 ILE A O 1
#

Secondary structure (DSSP, 8-state):
-HHHHHHHHHHHHHHHTT--GGG-SSPPPSS--TTT--SSS--EEEEE-TTS-EEEEE--TT--TT--------TT-------

Sequence (83 aa):
LSKMREHVSQHILFALHDMSEENMKSEVGLFPCGFCGREDTCTTHLLTKKNGKPYIATNCPYHYEGMRYVNSMHPGQTKCSNI

pLDDT: mean 71.35, std 13.81, range [33.25, 89.56]